Protein AF-A0A7X7IQZ6-F1 (afdb_monomer_lite)

Structure (mmCIF, N/CA/C/O backbone):
data_AF-A0A7X7IQZ6-F1
#
_entry.id   AF-A0A7X7IQZ6-F1
#
loop_
_atom_site.group_PDB
_atom_site.id
_atom_site.type_symbol
_atom_site.label_atom_id
_atom_site.label_alt_id
_atom_site.label_comp_id
_atom_site.label_asym_id
_atom_site.label_entity_id
_atom_site.label_seq_id
_atom_site.pdbx_PDB_ins_code
_atom_site.Cartn_x
_atom_site.Cartn_y
_atom_site.Cartn_z
_atom_site.occupancy
_atom_site.B_iso_or_equiv
_atom_site.auth_seq_id
_atom_site.auth_comp_id
_atom_site.auth_asym_id
_atom_site.auth_atom_id
_atom_site.pdbx_PDB_model_num
ATOM 1 N N . MET A 1 1 ? -6.078 -15.781 23.015 1.00 69.31 1 MET A N 1
ATOM 2 C CA . MET A 1 1 ? -7.543 -15.793 22.780 1.00 69.31 1 MET A CA 1
ATOM 3 C C . MET A 1 1 ? -7.830 -16.623 21.530 1.00 69.31 1 MET A C 1
ATOM 5 O O . MET A 1 1 ? -6.884 -16.906 20.803 1.00 69.31 1 MET A O 1
ATOM 9 N N . THR A 1 2 ? -9.065 -17.073 21.288 1.00 82.81 2 THR A N 1
ATOM 10 C CA . THR A 1 2 ? -9.410 -17.851 20.080 1.00 82.81 2 THR A CA 1
ATOM 11 C C . THR A 1 2 ? -10.359 -17.077 19.164 1.00 82.81 2 THR A C 1
ATOM 13 O O . THR A 1 2 ? -11.185 -16.292 19.623 1.00 82.81 2 THR A O 1
ATOM 16 N N . ILE A 1 3 ? -10.195 -17.264 17.856 1.00 81.94 3 ILE A N 1
ATOM 17 C CA . ILE A 1 3 ? -10.967 -16.647 16.779 1.00 81.94 3 ILE A CA 1
ATOM 18 C C . ILE A 1 3 ? -11.817 -17.750 16.138 1.00 81.94 3 ILE A C 1
ATOM 20 O O . ILE A 1 3 ? -11.252 -18.730 15.638 1.00 81.94 3 ILE A O 1
ATOM 24 N N . PRO A 1 4 ? -13.155 -17.629 16.134 1.00 86.00 4 PRO A N 1
ATOM 25 C CA . PRO A 1 4 ? -14.012 -18.570 15.432 1.00 86.00 4 PRO A CA 1
ATOM 26 C C . PRO A 1 4 ? -13.884 -18.350 13.922 1.00 86.00 4 PRO A C 1
ATOM 28 O O . PRO A 1 4 ? -14.092 -17.249 13.414 1.00 86.00 4 PRO A O 1
ATOM 31 N N . VAL A 1 5 ? -13.553 -19.409 13.192 1.00 86.06 5 VAL A N 1
ATOM 32 C CA . VAL A 1 5 ? -13.381 -19.390 11.738 1.00 86.06 5 VAL A CA 1
ATOM 33 C C . VAL A 1 5 ? -14.306 -20.429 11.117 1.00 86.06 5 VAL A C 1
ATOM 35 O O . VAL A 1 5 ? -14.371 -21.572 11.569 1.00 86.06 5 VAL A O 1
ATOM 38 N N . LYS A 1 6 ? -15.022 -20.049 10.055 1.00 88.38 6 LYS A N 1
ATOM 39 C CA . LYS A 1 6 ? -15.892 -20.945 9.287 1.00 88.38 6 LYS A CA 1
ATOM 40 C C . LYS A 1 6 ? -15.377 -21.073 7.859 1.00 88.38 6 LYS A C 1
ATOM 42 O O . LYS A 1 6 ? -15.006 -20.088 7.236 1.00 88.38 6 LYS A O 1
ATOM 47 N N . CYS A 1 7 ? -15.336 -22.297 7.344 1.00 89.12 7 CYS A N 1
ATOM 48 C CA . CYS A 1 7 ? -14.972 -22.552 5.956 1.00 89.12 7 CYS A CA 1
ATOM 49 C C . CYS A 1 7 ? -16.184 -22.390 5.034 1.00 89.12 7 CYS A C 1
ATOM 51 O O . CYS A 1 7 ? -17.132 -23.167 5.150 1.00 89.12 7 CYS A O 1
ATOM 53 N N . ASP A 1 8 ? -16.115 -21.491 4.054 1.00 85.75 8 ASP A N 1
ATOM 54 C CA . ASP A 1 8 ? -17.201 -21.292 3.079 1.00 85.75 8 ASP A CA 1
ATOM 55 C C . ASP A 1 8 ? -17.389 -22.482 2.127 1.00 85.75 8 ASP A C 1
ATOM 57 O O . ASP A 1 8 ? -18.492 -22.751 1.664 1.00 85.75 8 ASP A O 1
ATOM 61 N N . HIS A 1 9 ? -16.328 -23.256 1.879 1.00 87.88 9 HIS A N 1
ATOM 62 C CA . HIS A 1 9 ? -16.383 -24.404 0.971 1.00 87.88 9 HIS A CA 1
ATOM 63 C C . HIS A 1 9 ? -17.007 -25.661 1.582 1.00 87.88 9 HIS A C 1
ATOM 65 O O . HIS A 1 9 ? -17.655 -26.423 0.874 1.00 87.88 9 HIS A O 1
ATOM 71 N N . CYS A 1 10 ? -16.766 -25.939 2.868 1.00 90.06 10 CYS A N 1
ATOM 72 C CA . CYS A 1 10 ? -17.253 -27.172 3.506 1.00 90.06 10 CYS A CA 1
ATOM 73 C C . CYS A 1 10 ? -18.158 -26.937 4.718 1.00 90.06 10 CYS A C 1
ATOM 75 O O . CYS A 1 10 ? -18.581 -27.899 5.353 1.00 90.06 10 CYS A O 1
ATOM 77 N N . GLY A 1 11 ? -18.414 -25.679 5.080 1.00 87.88 11 GLY A N 1
ATOM 78 C CA . GLY A 1 11 ? -19.300 -25.290 6.177 1.00 87.88 11 GLY A CA 1
ATOM 79 C C . GLY A 1 11 ? -18.766 -25.560 7.586 1.00 87.88 11 GLY A C 1
ATOM 80 O O . GLY A 1 11 ? -19.405 -25.147 8.552 1.00 87.88 11 GLY A O 1
ATOM 81 N N . ARG A 1 12 ? -17.612 -26.227 7.733 1.00 88.56 12 ARG A N 1
ATOM 82 C CA . ARG A 1 12 ? -17.019 -26.551 9.040 1.00 88.56 12 ARG A CA 1
ATOM 83 C C . ARG A 1 12 ? -16.545 -25.287 9.758 1.00 88.56 12 ARG A C 1
ATOM 85 O O . ARG A 1 12 ? -15.816 -24.488 9.172 1.00 88.56 12 ARG A O 1
ATOM 92 N N . GLY A 1 13 ? -16.943 -25.148 11.021 1.00 87.44 13 GLY A N 1
ATOM 93 C CA . GLY A 1 13 ? -16.442 -24.137 11.952 1.00 87.44 13 GLY A CA 1
ATOM 94 C C . GLY A 1 13 ? -15.365 -24.714 12.868 1.00 87.44 13 GLY A C 1
ATOM 95 O O . GLY A 1 13 ? -15.454 -25.878 13.260 1.00 87.44 13 GLY A O 1
ATOM 96 N N . PHE A 1 14 ? -14.344 -23.925 13.181 1.00 87.62 14 PHE A N 1
ATOM 97 C CA . 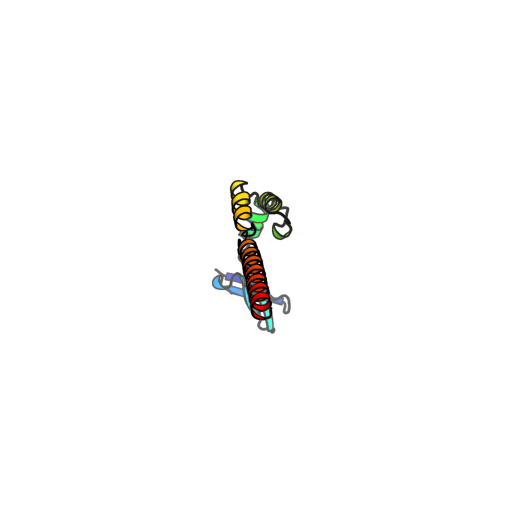PHE A 1 14 ? -13.266 -24.292 14.095 1.00 87.62 14 PHE A CA 1
ATOM 98 C C . PHE A 1 14 ? -12.698 -23.044 14.775 1.00 87.62 14 PHE A C 1
ATOM 100 O O . PHE A 1 14 ? -12.800 -21.934 14.257 1.00 87.62 14 PHE A O 1
ATOM 107 N N . GLU A 1 15 ? -12.098 -23.231 15.945 1.00 88.38 15 GLU A N 1
ATOM 108 C CA . GLU A 1 15 ? -11.449 -22.155 16.685 1.00 88.38 15 GLU A CA 1
ATOM 109 C C . GLU A 1 15 ? -9.954 -22.134 16.388 1.00 88.38 15 GLU A C 1
ATOM 111 O O . GLU A 1 15 ? -9.274 -23.161 16.438 1.00 88.38 15 GLU A O 1
ATOM 116 N N . VAL A 1 16 ? -9.442 -20.951 16.067 1.00 88.06 16 VAL A N 1
ATOM 117 C CA . VAL A 1 16 ? -8.033 -20.728 15.744 1.00 88.06 16 VAL A CA 1
ATOM 118 C C . VAL A 1 16 ? -7.427 -19.821 16.804 1.00 88.06 16 VAL A C 1
ATOM 120 O O . VAL A 1 16 ? -8.076 -18.893 17.267 1.00 88.06 16 VAL A O 1
ATOM 123 N N . SER A 1 17 ? -6.183 -20.068 17.207 1.00 86.25 17 SER A N 1
ATOM 124 C CA . SER A 1 17 ? -5.481 -19.157 18.116 1.00 86.25 17 SER A CA 1
ATOM 125 C C . SER A 1 17 ? -5.306 -17.767 17.482 1.00 86.25 17 SER A C 1
ATOM 127 O O . SER A 1 17 ? -5.043 -17.655 16.282 1.00 86.25 17 SER A O 1
ATOM 129 N N . ASP A 1 18 ? -5.421 -16.714 18.288 1.00 84.25 18 ASP A N 1
ATOM 130 C CA . ASP A 1 18 ? -5.233 -15.313 17.884 1.00 84.25 18 ASP A CA 1
ATOM 131 C C . ASP A 1 18 ? -3.868 -15.019 17.248 1.00 84.25 18 ASP A C 1
ATOM 133 O O . ASP A 1 18 ? -3.761 -14.123 16.416 1.00 84.25 18 ASP A O 1
ATOM 137 N N . GLN A 1 19 ? -2.844 -15.819 17.544 1.00 83.62 19 GLN A N 1
ATOM 138 C CA . GLN A 1 19 ? -1.532 -15.745 16.891 1.00 83.62 19 GLN A CA 1
ATOM 139 C C . GLN A 1 19 ? -1.586 -15.934 15.362 1.00 83.62 19 GLN A C 1
ATOM 141 O O . GLN A 1 19 ? -0.645 -15.574 14.656 1.00 83.62 19 GLN A O 1
ATOM 146 N N . PHE A 1 20 ? -2.676 -16.509 14.846 1.00 84.56 20 PHE A N 1
ATOM 147 C CA . PHE A 1 20 ? -2.908 -16.701 13.416 1.00 84.56 20 PHE A CA 1
ATOM 148 C C . PHE A 1 20 ? -3.849 -15.644 12.814 1.00 84.56 20 PHE A C 1
ATOM 150 O O . PHE A 1 20 ? -4.219 -15.768 11.647 1.00 84.56 20 PHE A O 1
ATOM 157 N N . ALA A 1 21 ? -4.238 -14.610 13.569 1.00 82.81 21 ALA A N 1
ATOM 158 C CA . ALA A 1 21 ? -5.046 -13.501 13.064 1.00 82.81 21 ALA A CA 1
ATOM 159 C C . ALA A 1 21 ? -4.404 -12.873 11.816 1.00 82.81 21 ALA A C 1
ATOM 161 O O . ALA A 1 21 ? -3.206 -12.586 11.791 1.00 82.81 21 ALA A O 1
ATOM 162 N N . GLY A 1 22 ? -5.194 -12.678 10.758 1.00 81.88 22 GLY A N 1
ATOM 163 C CA . GLY A 1 22 ? -4.702 -12.126 9.492 1.00 81.88 22 GLY A CA 1
ATOM 164 C C . GLY A 1 22 ? -3.849 -13.087 8.652 1.00 81.88 22 GLY A C 1
ATOM 165 O O . GLY A 1 22 ? -3.418 -12.710 7.561 1.00 81.88 22 GLY A O 1
ATOM 166 N N . GLN A 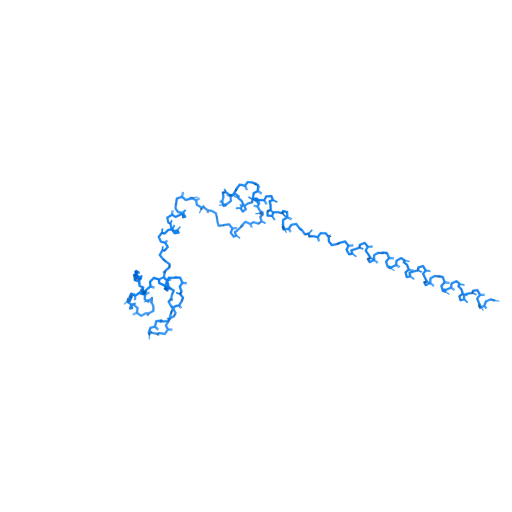1 23 ? -3.632 -14.332 9.088 1.00 85.44 23 GLN A N 1
ATOM 167 C CA . GLN A 1 23 ? -2.905 -15.333 8.304 1.00 85.44 23 GLN A CA 1
ATOM 168 C C . GLN A 1 23 ? -3.835 -16.160 7.407 1.00 85.44 23 GLN A C 1
ATOM 170 O O . GLN A 1 23 ? -5.019 -16.357 7.689 1.00 85.44 23 GLN A O 1
ATOM 175 N N . ARG A 1 24 ? -3.271 -16.686 6.313 1.00 86.94 24 ARG A N 1
ATOM 176 C CA . ARG A 1 24 ? -3.933 -17.670 5.448 1.00 86.94 24 ARG A CA 1
ATOM 177 C C . ARG A 1 24 ? -3.606 -19.073 5.925 1.00 86.94 24 ARG A C 1
ATOM 179 O O . ARG A 1 24 ? -2.439 -19.442 6.017 1.00 86.94 24 ARG A O 1
ATOM 186 N N . MET A 1 25 ? -4.638 -19.870 6.161 1.00 87.38 25 MET A N 1
ATOM 187 C CA . MET A 1 25 ? -4.511 -21.268 6.556 1.00 87.38 25 MET A CA 1
ATOM 188 C C . MET A 1 25 ? -5.257 -22.184 5.592 1.00 87.38 25 MET A C 1
ATOM 190 O O . MET A 1 25 ? -6.141 -21.759 4.851 1.00 87.38 25 MET A O 1
ATOM 194 N N . LYS A 1 26 ? -4.903 -23.467 5.594 1.00 89.94 26 LYS A N 1
ATOM 195 C CA . LYS A 1 26 ? -5.571 -24.474 4.770 1.00 89.94 26 LYS A CA 1
ATOM 196 C C . LYS A 1 26 ? -6.617 -25.208 5.602 1.00 89.94 26 LYS A C 1
ATOM 198 O O . LYS A 1 26 ? -6.314 -25.735 6.669 1.00 89.94 26 LYS A O 1
ATOM 203 N N . CYS A 1 27 ? -7.843 -25.264 5.101 1.00 89.19 27 CYS A N 1
ATOM 204 C CA . CYS A 1 27 ? -8.885 -26.110 5.657 1.00 89.19 27 CYS A CA 1
ATOM 205 C C . CYS A 1 27 ? -8.559 -27.587 5.433 1.00 89.19 27 CYS A C 1
ATOM 207 O O . CYS A 1 27 ? -7.940 -27.954 4.434 1.00 89.19 27 CYS A O 1
ATOM 209 N N . ASN A 1 28 ? -9.113 -28.463 6.268 1.00 88.00 28 ASN A N 1
ATOM 210 C CA . ASN A 1 28 ? -9.043 -29.904 6.039 1.00 88.00 28 ASN A CA 1
ATOM 211 C C . ASN A 1 28 ? -9.761 -30.349 4.742 1.00 88.00 28 ASN A C 1
ATOM 213 O O . ASN A 1 28 ? -9.498 -31.428 4.229 1.00 88.00 28 ASN A O 1
ATOM 217 N N . CYS A 1 29 ? -10.658 -29.530 4.173 1.00 89.75 29 CYS A N 1
ATOM 218 C CA . CYS A 1 29 ? -11.226 -29.789 2.841 1.00 89.75 29 CYS A CA 1
ATOM 219 C C . CYS A 1 29 ? -10.293 -29.405 1.679 1.00 89.75 29 CYS A C 1
ATOM 221 O O . CYS A 1 29 ? -10.629 -29.644 0.525 1.00 89.75 29 CYS A O 1
ATOM 223 N N . GLY A 1 30 ? -9.144 -28.788 1.964 1.00 88.94 30 GLY A N 1
ATOM 224 C CA . GLY A 1 30 ? -8.181 -28.335 0.966 1.00 88.94 30 GLY A CA 1
ATOM 225 C C . GLY A 1 30 ? -8.296 -26.860 0.576 1.00 88.94 30 GLY A C 1
ATOM 226 O O . GLY A 1 30 ? -7.334 -26.327 0.027 1.00 88.94 30 GLY A O 1
ATOM 227 N N . ALA A 1 31 ? -9.408 -26.192 0.897 1.00 89.00 31 ALA A N 1
ATOM 228 C CA . ALA A 1 31 ? -9.612 -24.776 0.596 1.00 89.00 31 ALA A CA 1
ATOM 229 C C . ALA A 1 31 ? -8.730 -23.860 1.459 1.00 89.00 31 ALA A C 1
ATOM 231 O O . ALA A 1 31 ? -8.489 -24.145 2.634 1.00 89.00 31 ALA A O 1
ATOM 232 N N . ALA A 1 32 ? -8.279 -22.742 0.891 1.00 87.75 32 ALA A N 1
ATOM 233 C CA . ALA A 1 32 ? -7.603 -21.691 1.645 1.00 87.75 32 ALA A CA 1
ATOM 234 C C . ALA A 1 32 ? -8.636 -20.850 2.409 1.00 87.75 32 ALA A C 1
ATOM 236 O O . ALA A 1 32 ? -9.657 -20.460 1.848 1.00 87.75 32 ALA A O 1
ATOM 237 N N . ILE A 1 33 ? -8.361 -20.569 3.678 1.00 86.56 33 ILE A N 1
ATOM 238 C CA . ILE A 1 33 ? -9.194 -19.749 4.556 1.00 86.56 33 ILE A CA 1
ATOM 239 C C . ILE A 1 33 ? -8.340 -18.603 5.082 1.00 86.56 33 ILE A C 1
ATOM 241 O O . ILE A 1 33 ? -7.209 -18.808 5.526 1.00 86.56 33 ILE A O 1
ATOM 245 N N . GLN A 1 34 ? -8.888 -17.397 5.028 1.00 85.06 34 GLN A N 1
ATOM 246 C CA . GLN A 1 34 ? -8.311 -16.233 5.680 1.00 85.06 34 GLN A CA 1
ATOM 247 C C . GLN A 1 34 ? -8.808 -16.206 7.127 1.00 85.06 34 GLN A C 1
ATOM 249 O O . GLN A 1 34 ? -10.014 -16.127 7.358 1.00 85.06 34 GLN A O 1
ATOM 254 N N . VAL A 1 35 ? -7.903 -16.287 8.102 1.00 85.75 35 VAL A N 1
ATOM 255 C CA . VAL A 1 35 ? -8.275 -16.052 9.500 1.00 85.75 35 VAL A CA 1
ATOM 256 C C . VAL A 1 35 ? -8.573 -14.565 9.626 1.00 85.75 35 VAL A C 1
ATOM 258 O O . VAL A 1 35 ? -7.711 -13.732 9.319 1.00 85.75 35 VAL A O 1
ATOM 261 N N . GLY A 1 36 ? -9.800 -14.237 10.033 1.00 74.06 36 GLY A N 1
ATOM 262 C CA . GLY A 1 36 ? -10.182 -12.860 10.311 1.00 74.06 36 GLY A CA 1
ATOM 263 C C . GLY A 1 36 ? -9.177 -12.237 11.275 1.00 74.06 36 GLY A C 1
ATOM 264 O O . GLY A 1 36 ? -8.758 -12.864 12.247 1.00 74.06 36 GLY A O 1
ATOM 265 N N . ASN A 1 37 ? -8.741 -11.013 10.990 1.00 67.50 37 ASN A N 1
ATOM 266 C CA . ASN A 1 37 ? -8.188 -10.184 12.051 1.00 67.50 37 ASN A CA 1
ATOM 267 C C . ASN A 1 37 ? -9.326 -9.972 13.073 1.00 67.50 37 ASN A C 1
ATOM 269 O O . ASN A 1 37 ? -10.497 -9.998 12.693 1.00 67.50 37 ASN A O 1
ATOM 273 N N . ALA A 1 38 ? -9.021 -9.768 14.352 1.00 56.56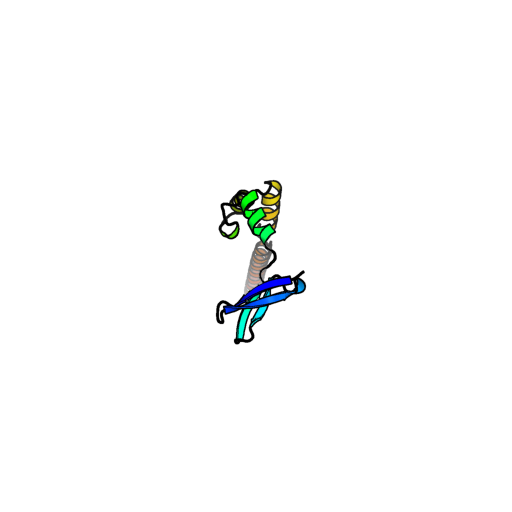 38 ALA A N 1
ATOM 274 C CA . ALA A 1 38 ? -9.964 -9.184 15.305 1.00 56.56 38 ALA A CA 1
ATOM 275 C C . ALA A 1 38 ? -10.274 -7.720 14.903 1.00 56.56 38 ALA A C 1
ATOM 277 O O . ALA A 1 38 ? -10.058 -6.775 15.657 1.00 56.56 38 ALA A O 1
ATOM 278 N N . SER A 1 39 ? -10.749 -7.514 13.674 1.00 54.00 39 SER A N 1
ATOM 279 C CA . SER A 1 39 ? -10.929 -6.232 13.005 1.00 54.00 39 SER A CA 1
ATOM 280 C C . SER A 1 39 ? -12.241 -5.560 13.381 1.00 54.00 39 SER A C 1
ATOM 282 O O . SER A 1 39 ? -12.751 -4.764 12.606 1.00 54.00 39 SER A O 1
ATOM 284 N N . GLY A 1 40 ? -12.753 -5.804 14.590 1.00 56.16 40 GLY A N 1
ATOM 285 C CA . GLY A 1 40 ? -13.767 -4.917 15.160 1.00 56.16 40 GLY A CA 1
ATOM 286 C C . GLY A 1 40 ? -13.225 -3.491 15.306 1.00 56.16 40 GLY A C 1
ATOM 287 O O . GLY A 1 40 ? -13.966 -2.532 15.159 1.00 56.16 40 GLY A O 1
ATOM 288 N N . VAL A 1 41 ? -11.909 -3.344 15.514 1.00 61.78 41 VAL A N 1
ATOM 289 C CA . VAL A 1 41 ? -11.255 -2.033 15.616 1.00 61.78 41 VAL A CA 1
ATOM 290 C C . VAL A 1 41 ? -11.206 -1.312 14.269 1.00 61.78 41 VAL A C 1
ATOM 292 O O . VAL A 1 41 ? -11.386 -0.105 14.242 1.00 61.78 41 VAL A O 1
ATOM 295 N N . LEU A 1 42 ? -10.985 -2.018 13.153 1.00 61.16 42 LEU A N 1
ATOM 296 C CA . LEU A 1 42 ? -10.915 -1.368 11.840 1.00 61.16 42 LEU A CA 1
ATOM 297 C C . LEU A 1 42 ? -12.305 -0.914 11.379 1.00 61.16 42 LEU A C 1
ATOM 299 O O . LEU A 1 42 ? -12.439 0.229 10.962 1.00 61.16 42 LEU A O 1
ATOM 303 N N . ASP A 1 43 ? -13.333 -1.752 11.552 1.00 62.50 43 ASP A N 1
ATOM 304 C CA . ASP A 1 43 ? -14.727 -1.365 11.279 1.00 62.50 43 ASP A CA 1
ATOM 305 C C . ASP A 1 43 ? -15.164 -0.187 12.159 1.00 62.50 43 ASP A C 1
ATOM 307 O O . ASP A 1 43 ? -15.767 0.766 11.668 1.00 62.50 43 ASP A O 1
ATOM 311 N N . PHE A 1 44 ? -14.802 -0.208 13.447 1.00 61.69 44 PHE A N 1
ATOM 312 C CA . PHE A 1 44 ? -15.090 0.893 14.364 1.00 61.69 44 PHE A CA 1
ATOM 313 C C . PHE A 1 44 ? -14.372 2.186 13.956 1.00 61.69 44 PHE A C 1
ATOM 315 O O . PHE A 1 44 ? -14.986 3.246 13.939 1.00 61.69 44 PHE A O 1
ATOM 322 N N . LEU A 1 45 ? -13.091 2.112 13.583 1.00 65.12 45 LEU A N 1
ATOM 323 C CA . LEU A 1 45 ? -12.329 3.277 13.130 1.00 65.12 45 LEU A CA 1
ATOM 324 C C . LEU A 1 45 ? -12.869 3.834 11.810 1.00 65.12 45 LEU A C 1
ATOM 326 O O . LEU A 1 45 ? -12.959 5.047 11.677 1.00 65.12 45 LEU A O 1
ATOM 330 N N . CYS A 1 46 ? -13.256 2.987 10.856 1.00 62.59 46 CYS A N 1
ATOM 331 C CA . CYS A 1 46 ? -13.847 3.436 9.595 1.00 62.59 46 CYS A CA 1
ATOM 332 C C . CYS A 1 46 ? -15.203 4.122 9.804 1.00 62.59 46 CYS A C 1
ATOM 334 O O . CYS A 1 46 ? -15.490 5.103 9.122 1.00 62.59 46 CYS A O 1
ATOM 336 N N . GLN A 1 47 ? -16.008 3.638 10.753 1.00 68.06 47 GLN A N 1
ATOM 337 C CA . GLN A 1 47 ? -17.300 4.236 11.081 1.00 68.06 47 GLN A CA 1
ATOM 338 C C . GLN A 1 47 ? -17.172 5.529 11.905 1.00 68.06 47 GLN A C 1
ATOM 340 O O . GLN A 1 47 ? -17.931 6.464 11.673 1.00 68.06 47 GLN A O 1
ATOM 345 N N . GLU A 1 48 ? -16.211 5.610 12.829 1.00 66.62 48 GLU A N 1
ATOM 346 C CA . GLU A 1 48 ? -15.979 6.801 13.663 1.00 66.62 48 GLU A CA 1
ATOM 347 C C . GLU A 1 48 ? -15.250 7.924 12.902 1.00 66.62 48 GLU A C 1
ATOM 349 O O . GLU A 1 48 ? -15.482 9.102 13.161 1.00 66.62 48 GLU A O 1
ATOM 354 N N . LEU A 1 49 ? -14.366 7.581 11.958 1.00 68.44 49 LEU A N 1
ATOM 355 C CA . LEU A 1 49 ? -13.581 8.553 1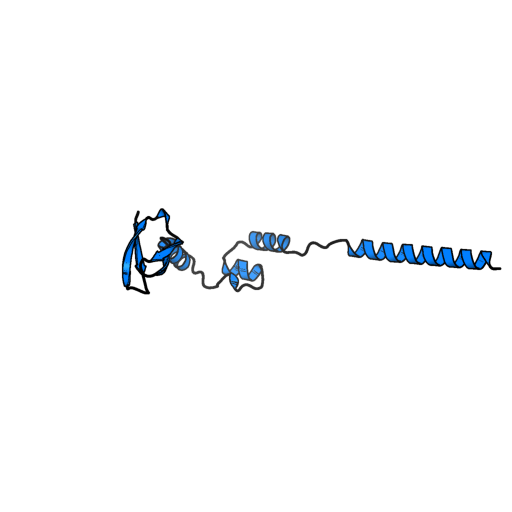1.185 1.00 68.44 49 LEU A CA 1
ATOM 356 C C . LEU A 1 49 ? -14.287 9.047 9.909 1.00 68.44 49 LEU A C 1
ATOM 358 O O . LEU A 1 49 ? -13.687 9.841 9.190 1.00 68.44 49 LEU A O 1
ATOM 362 N N . ASP A 1 50 ? -15.513 8.580 9.626 1.00 61.94 50 ASP A N 1
ATOM 363 C CA . ASP A 1 50 ? -16.325 8.936 8.445 1.00 61.94 50 ASP A CA 1
ATOM 364 C C . ASP A 1 50 ? -15.503 8.965 7.141 1.00 61.94 50 ASP A C 1
ATOM 366 O O . ASP A 1 50 ? -15.549 9.906 6.349 1.00 61.94 50 ASP A O 1
ATOM 370 N N . ILE A 1 51 ? -14.666 7.939 6.945 1.00 59.97 51 ILE A N 1
ATOM 371 C CA . ILE A 1 51 ? -13.779 7.849 5.780 1.00 59.97 51 ILE A CA 1
ATOM 372 C C . ILE A 1 51 ? -14.639 7.468 4.569 1.00 59.97 51 ILE A C 1
ATOM 374 O O . ILE A 1 51 ? -14.852 6.288 4.293 1.00 59.97 51 ILE A O 1
ATOM 378 N N . THR A 1 52 ? -15.167 8.470 3.865 1.00 57.44 52 THR A N 1
ATOM 379 C CA . THR A 1 52 ? -16.034 8.290 2.687 1.00 57.44 52 THR A CA 1
ATOM 380 C C . THR A 1 52 ? -15.283 8.043 1.380 1.00 57.44 52 THR A C 1
ATOM 382 O O . THR A 1 52 ? -15.863 7.459 0.467 1.00 57.44 52 THR A O 1
ATOM 385 N N . ASP A 1 53 ? -14.012 8.441 1.278 1.00 57.62 53 ASP A N 1
ATOM 386 C CA . ASP A 1 53 ? -13.241 8.374 0.034 1.00 57.62 53 ASP A CA 1
ATOM 387 C C . ASP A 1 53 ? -12.008 7.474 0.186 1.00 57.62 53 ASP A C 1
ATOM 389 O O . ASP A 1 53 ? -11.179 7.668 1.076 1.00 57.62 53 ASP A O 1
ATOM 393 N N . ASP A 1 54 ? -11.883 6.480 -0.700 1.00 60.78 54 ASP A N 1
ATOM 394 C CA . ASP A 1 54 ? -10.731 5.578 -0.737 1.00 60.78 54 ASP A CA 1
ATOM 395 C C . ASP A 1 54 ? -9.472 6.362 -1.161 1.00 60.78 54 ASP A C 1
ATOM 397 O O . ASP A 1 54 ? -9.387 6.820 -2.307 1.00 60.78 54 ASP A O 1
ATOM 401 N N . PRO A 1 55 ? -8.460 6.509 -0.287 1.00 60.16 55 PRO A N 1
ATOM 402 C CA . PRO A 1 55 ? -7.249 7.256 -0.603 1.00 60.16 55 PRO A CA 1
ATOM 403 C C . PRO A 1 55 ? -6.438 6.644 -1.756 1.00 60.16 55 PRO A C 1
ATOM 405 O O . PRO A 1 55 ? -5.566 7.328 -2.292 1.00 60.16 55 PRO A O 1
ATOM 408 N N . LEU A 1 56 ? -6.698 5.393 -2.169 1.00 66.00 56 LEU A N 1
ATOM 409 C CA . LEU A 1 56 ? -6.090 4.818 -3.376 1.00 66.00 56 LEU A CA 1
ATOM 410 C C . LEU A 1 56 ? -6.611 5.435 -4.681 1.00 66.00 56 LEU A C 1
ATOM 412 O O . LEU A 1 56 ? -5.965 5.261 -5.713 1.00 66.00 56 LEU A O 1
ATOM 416 N N . MET A 1 57 ? -7.750 6.129 -4.656 1.00 71.38 57 MET A N 1
ATOM 417 C CA . MET A 1 57 ? -8.328 6.775 -5.841 1.00 71.38 57 MET A CA 1
ATOM 418 C C . MET A 1 57 ? -7.831 8.214 -6.050 1.00 71.38 57 MET A C 1
ATOM 420 O O . MET A 1 57 ? -8.195 8.848 -7.036 1.00 71.38 57 MET A O 1
ATOM 424 N N . ALA A 1 58 ? -7.003 8.743 -5.147 1.00 75.62 58 ALA A N 1
ATOM 425 C CA . ALA A 1 58 ? -6.469 10.093 -5.264 1.00 75.62 58 ALA A CA 1
ATOM 426 C C . ALA A 1 58 ? -5.388 10.190 -6.358 1.00 75.62 58 ALA A C 1
ATOM 428 O O . ALA A 1 58 ? -4.364 9.508 -6.301 1.00 75.62 58 ALA A O 1
ATOM 429 N N . GLU A 1 59 ? -5.593 11.083 -7.331 1.00 77.25 59 GLU A N 1
ATOM 430 C CA . GLU A 1 59 ? -4.617 11.362 -8.396 1.00 77.25 59 GLU A CA 1
ATOM 431 C C . GLU A 1 59 ? -3.525 12.345 -7.951 1.00 77.25 59 GLU A C 1
ATOM 433 O O . GLU A 1 59 ? -2.406 12.324 -8.472 1.00 77.25 59 GLU A O 1
ATOM 438 N N . THR A 1 60 ? -3.832 13.194 -6.967 1.00 79.06 60 THR A N 1
ATOM 439 C CA . THR A 1 60 ? -2.916 14.203 -6.429 1.00 79.06 60 THR A CA 1
ATOM 440 C C . THR A 1 60 ? -2.667 13.998 -4.935 1.00 79.06 60 THR A C 1
ATOM 442 O O . THR A 1 60 ? -3.457 13.386 -4.212 1.00 79.06 60 THR A O 1
ATOM 445 N N . VAL A 1 61 ? -1.542 14.529 -4.446 1.00 80.62 61 VAL A N 1
ATOM 446 C CA . VAL A 1 61 ? -1.191 14.481 -3.015 1.00 80.62 61 VAL A CA 1
ATOM 447 C C . VAL A 1 61 ? -2.176 15.307 -2.178 1.00 80.62 61 VAL A C 1
ATOM 449 O O . VAL A 1 61 ? -2.433 14.983 -1.019 1.00 80.62 61 VAL A O 1
ATOM 452 N N . GLU A 1 62 ? -2.748 16.351 -2.772 1.00 78.44 62 GLU A N 1
ATOM 453 C CA . GLU A 1 62 ? -3.739 17.234 -2.157 1.00 78.44 62 GLU A CA 1
ATOM 454 C C . GLU A 1 62 ? -5.087 16.518 -1.995 1.00 78.44 62 GLU A C 1
ATOM 456 O O . GLU A 1 62 ? -5.671 16.551 -0.909 1.00 78.44 62 GLU A O 1
ATOM 461 N N . ASP A 1 63 ? -5.529 15.789 -3.025 1.00 76.81 63 ASP A N 1
ATOM 462 C CA . ASP A 1 63 ? -6.748 14.972 -2.976 1.00 76.81 63 ASP A CA 1
ATOM 463 C C . ASP A 1 63 ? -6.609 13.816 -1.978 1.00 76.81 63 ASP A C 1
ATOM 465 O O . ASP A 1 63 ? -7.524 13.545 -1.198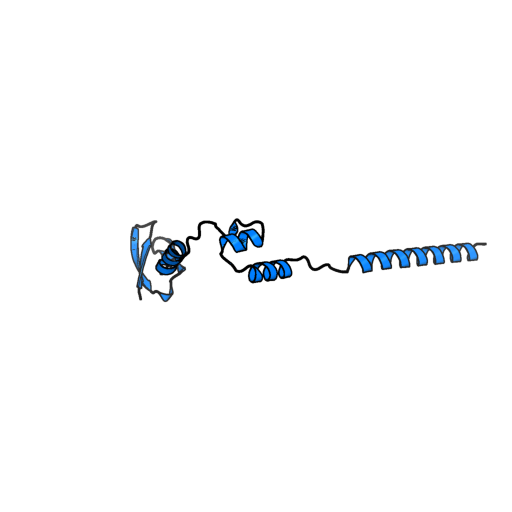 1.00 76.81 63 ASP A O 1
ATOM 469 N N . TRP A 1 64 ? -5.428 13.194 -1.917 1.00 84.75 64 TRP A N 1
ATOM 470 C CA . TRP A 1 64 ? -5.113 12.174 -0.916 1.00 84.75 64 TRP A CA 1
ATOM 471 C C . TRP A 1 64 ? -5.158 12.740 0.510 1.00 84.75 64 TRP A C 1
ATOM 473 O O . TRP A 1 64 ? -5.724 12.127 1.419 1.00 84.75 64 TRP A O 1
ATOM 483 N N . ALA A 1 65 ? -4.575 13.922 0.728 1.00 81.88 65 ALA A N 1
ATOM 484 C CA . ALA A 1 65 ? -4.559 14.557 2.043 1.00 81.88 65 ALA A CA 1
ATOM 485 C C . ALA A 1 65 ? -5.973 14.921 2.510 1.00 81.88 65 ALA A C 1
ATOM 487 O O . ALA A 1 65 ? -6.301 14.746 3.683 1.00 81.88 65 ALA A O 1
ATOM 488 N N . LYS A 1 66 ? -6.827 15.362 1.583 1.00 78.94 66 LYS A N 1
ATOM 489 C CA . LYS A 1 66 ? -8.239 15.633 1.852 1.00 78.94 66 LYS A CA 1
ATOM 490 C C . LYS A 1 66 ? -9.016 14.360 2.205 1.00 78.94 66 LYS A C 1
ATOM 492 O O . LYS A 1 66 ? -9.747 14.381 3.190 1.00 78.94 66 LYS A O 1
ATOM 497 N N . ALA A 1 67 ? -8.817 13.266 1.466 1.00 75.75 67 ALA A N 1
ATOM 498 C CA . ALA A 1 67 ? -9.484 11.983 1.717 1.00 75.75 67 ALA A CA 1
ATOM 499 C C . ALA A 1 67 ? -9.075 11.353 3.063 1.00 75.75 67 ALA A C 1
ATOM 501 O O . ALA A 1 67 ? -9.876 10.718 3.738 1.00 75.75 67 ALA A O 1
ATOM 502 N N . THR A 1 68 ? -7.822 11.553 3.477 1.00 75.19 68 THR A N 1
ATOM 503 C CA . THR A 1 68 ? -7.271 10.997 4.727 1.00 75.19 68 THR A CA 1
ATOM 504 C C . THR A 1 68 ? -7.408 11.917 5.944 1.00 75.19 68 THR A C 1
ATOM 506 O O . THR A 1 68 ? -7.028 11.524 7.048 1.00 75.19 68 THR A O 1
ATOM 509 N N . GLY A 1 69 ? -7.893 13.151 5.766 1.00 78.75 69 GLY A N 1
ATOM 510 C CA . GLY A 1 69 ? -7.898 14.175 6.816 1.00 78.75 69 GLY A CA 1
ATOM 511 C C . GLY A 1 69 ? -6.493 14.615 7.258 1.00 78.75 69 GLY A C 1
ATOM 512 O O . GLY A 1 69 ? -6.317 15.124 8.368 1.00 78.75 69 GLY A O 1
ATOM 513 N N . ALA A 1 70 ? -5.470 14.397 6.427 1.00 79.38 70 ALA A N 1
ATOM 514 C CA . ALA A 1 70 ? -4.090 14.703 6.772 1.00 79.38 70 ALA A CA 1
ATOM 515 C C . ALA A 1 70 ? -3.829 16.226 6.824 1.00 79.38 70 ALA A C 1
ATOM 517 O O . ALA A 1 70 ? -4.320 16.978 5.977 1.00 79.38 70 ALA A O 1
ATOM 518 N N . PRO A 1 71 ? -2.989 16.707 7.764 1.00 81.12 71 PRO A N 1
ATOM 519 C CA . PRO A 1 71 ? -2.566 18.104 7.801 1.00 81.12 71 PRO A CA 1
ATOM 520 C C . PRO A 1 71 ? -1.829 18.514 6.519 1.00 81.12 71 PRO A C 1
ATOM 522 O O . PRO A 1 71 ? -1.021 17.752 5.983 1.00 81.12 71 PRO A O 1
ATOM 525 N N . THR A 1 72 ? -2.006 19.764 6.085 1.00 79.12 72 THR A N 1
ATOM 526 C CA . THR A 1 72 ? -1.370 20.319 4.872 1.00 79.12 72 THR A CA 1
ATOM 527 C C . THR A 1 72 ? 0.162 20.246 4.892 1.00 79.12 72 THR A C 1
ATOM 529 O O . THR A 1 72 ? 0.789 20.071 3.849 1.00 79.12 72 THR A O 1
ATOM 532 N N . GLU A 1 73 ? 0.786 20.295 6.073 1.00 82.88 73 GLU A N 1
ATOM 533 C CA . GLU A 1 73 ? 2.238 20.129 6.231 1.00 82.88 73 GLU A CA 1
ATOM 534 C C . GLU A 1 73 ? 2.724 18.726 5.806 1.00 82.88 73 GLU A C 1
ATOM 536 O O . GLU A 1 73 ? 3.832 18.563 5.283 1.00 82.88 73 GLU A O 1
ATOM 541 N N . VAL A 1 74 ? 1.889 17.699 6.003 1.00 83.38 74 VAL A N 1
ATOM 542 C CA . VAL A 1 74 ? 2.191 16.318 5.602 1.00 83.38 74 VAL A CA 1
ATOM 543 C C . VAL A 1 74 ? 2.130 16.188 4.080 1.00 83.38 74 VAL A C 1
ATOM 545 O O . VAL A 1 74 ? 3.046 15.609 3.493 1.00 83.38 74 VAL A O 1
ATOM 548 N N . ALA A 1 75 ? 1.129 16.801 3.440 1.00 83.00 75 ALA A N 1
ATOM 549 C CA . ALA A 1 75 ? 0.990 16.830 1.982 1.00 83.00 75 ALA A CA 1
ATOM 550 C C . ALA A 1 75 ? 2.223 17.459 1.305 1.00 83.00 75 ALA A C 1
ATOM 552 O O . ALA A 1 75 ? 2.883 16.816 0.488 1.00 83.00 75 ALA A O 1
ATOM 553 N N . GLN A 1 76 ? 2.637 18.651 1.749 1.00 82.31 76 GLN A N 1
ATOM 554 C CA . GLN A 1 76 ? 3.814 19.350 1.206 1.00 82.31 76 GLN A CA 1
ATOM 555 C C . GLN A 1 76 ? 5.109 18.534 1.340 1.00 82.31 76 GLN A C 1
ATOM 557 O O . GLN A 1 76 ? 5.993 18.557 0.475 1.00 82.31 76 GLN A O 1
ATOM 562 N N . ARG A 1 77 ? 5.251 17.789 2.443 1.00 84.25 77 ARG A N 1
ATOM 563 C CA . ARG A 1 77 ? 6.415 16.928 2.678 1.00 84.25 77 ARG A CA 1
ATOM 564 C C . ARG A 1 77 ? 6.452 15.743 1.712 1.00 84.25 77 ARG A C 1
ATOM 566 O O . ARG A 1 77 ? 7.546 15.345 1.302 1.00 84.25 77 ARG A O 1
ATOM 573 N N . ILE A 1 78 ? 5.293 15.182 1.371 1.00 83.44 78 ILE A N 1
ATOM 574 C CA . ILE A 1 78 ? 5.155 14.081 0.410 1.00 83.44 78 ILE A CA 1
ATOM 575 C C . ILE A 1 78 ? 5.441 14.585 -1.009 1.00 83.44 78 ILE A C 1
ATOM 577 O O . ILE A 1 78 ? 6.276 13.992 -1.694 1.00 83.44 78 ILE A O 1
ATOM 581 N N . GLU A 1 79 ? 4.873 15.723 -1.415 1.00 81.94 79 GLU A N 1
ATOM 582 C CA . GLU A 1 79 ? 5.147 16.337 -2.725 1.00 81.94 79 GLU A CA 1
ATOM 583 C C . GLU A 1 79 ? 6.637 16.594 -2.947 1.00 81.94 79 GLU A C 1
ATOM 585 O O . GLU A 1 79 ? 7.201 16.223 -3.977 1.00 81.94 79 GLU A O 1
ATOM 590 N N . LYS A 1 80 ? 7.322 17.150 -1.942 1.00 82.44 80 LYS A N 1
ATOM 591 C CA . LYS A 1 80 ? 8.767 17.399 -2.013 1.00 82.44 80 LYS A CA 1
ATOM 592 C C . LYS A 1 80 ? 9.586 16.117 -2.206 1.00 82.44 80 LYS A C 1
ATOM 594 O O . LYS A 1 80 ? 10.679 16.178 -2.770 1.00 82.44 80 LYS A O 1
ATOM 599 N N . ARG A 1 81 ? 9.094 14.969 -1.726 1.00 80.56 81 ARG A N 1
ATOM 600 C CA . ARG A 1 81 ? 9.737 13.659 -1.930 1.00 80.56 81 ARG A CA 1
ATOM 601 C C . ARG A 1 81 ? 9.433 13.062 -3.301 1.00 80.56 81 ARG A C 1
ATOM 603 O O . ARG A 1 81 ? 10.295 12.371 -3.835 1.00 80.56 81 ARG A O 1
ATOM 610 N N . LEU A 1 82 ? 8.241 13.309 -3.839 1.00 79.12 82 LEU A N 1
ATOM 611 C CA . LEU A 1 82 ? 7.817 12.820 -5.153 1.00 79.12 82 LEU A CA 1
ATOM 612 C C . LEU A 1 82 ? 8.356 13.672 -6.308 1.00 79.12 82 LEU A C 1
ATOM 614 O O . LEU A 1 82 ? 8.455 13.176 -7.430 1.00 79.12 82 LEU A O 1
ATOM 618 N N . ALA A 1 83 ? 8.735 14.927 -6.046 1.00 76.75 83 ALA A N 1
ATOM 619 C CA . ALA A 1 83 ? 9.285 15.821 -7.054 1.00 76.75 83 ALA A CA 1
ATOM 620 C C . ALA A 1 83 ? 10.472 15.161 -7.792 1.00 76.75 83 ALA A C 1
ATOM 622 O O . ALA A 1 83 ? 11.448 14.748 -7.150 1.00 76.75 83 ALA A O 1
ATOM 623 N N . PRO A 1 84 ? 10.425 15.061 -9.136 1.00 68.12 84 PRO A N 1
ATOM 624 C CA . PRO A 1 84 ? 11.462 14.389 -9.900 1.00 68.12 84 PRO A CA 1
ATOM 625 C C . PRO A 1 84 ? 12.797 15.090 -9.663 1.00 68.12 84 PRO A C 1
ATOM 627 O O . PRO A 1 84 ? 12.958 16.290 -9.905 1.00 68.12 84 PRO A O 1
ATOM 630 N N . LYS A 1 85 ? 13.779 14.330 -9.172 1.00 56.03 85 LYS A N 1
ATOM 631 C CA . LYS A 1 85 ? 15.132 14.833 -8.945 1.00 56.03 85 LYS A CA 1
ATOM 632 C C . LYS A 1 85 ? 15.694 15.272 -10.296 1.00 56.03 85 LYS A C 1
ATOM 634 O O . LYS A 1 85 ? 16.035 14.430 -11.120 1.00 56.03 85 LYS A O 1
ATOM 639 N N . LYS A 1 86 ? 15.776 16.588 -10.521 1.00 49.69 86 LYS A N 1
ATOM 640 C CA . LYS A 1 86 ? 16.367 17.209 -11.715 1.00 49.69 86 LYS A CA 1
ATOM 641 C C . LYS A 1 86 ? 17.796 16.685 -11.891 1.00 49.69 86 LYS A C 1
ATOM 643 O O . LYS A 1 86 ? 18.730 17.199 -11.280 1.00 49.69 86 LYS A O 1
ATOM 648 N N . SER A 1 87 ? 17.972 15.622 -12.677 1.00 50.12 87 SER A N 1
ATOM 649 C CA . SER A 1 87 ? 19.290 15.058 -12.952 1.00 50.12 87 SER A CA 1
ATOM 650 C C . SER A 1 87 ? 20.033 16.033 -13.856 1.00 50.12 87 SER A C 1
ATOM 652 O O . SER A 1 87 ? 19.635 16.246 -15.001 1.00 50.12 87 SER A O 1
ATOM 654 N N . SER A 1 88 ? 21.116 16.630 -13.359 1.00 55.97 88 SER A N 1
ATOM 655 C CA . SER A 1 88 ? 21.931 17.610 -14.089 1.00 55.97 88 SER A CA 1
ATOM 656 C C . SER A 1 88 ? 22.750 17.005 -15.243 1.00 55.97 88 SER A C 1
ATOM 658 O O . SER A 1 88 ? 23.674 17.639 -15.746 1.00 55.97 88 SER A O 1
ATOM 660 N N . ASN A 1 89 ? 22.430 15.783 -15.674 1.00 55.53 89 ASN A N 1
ATOM 661 C CA . ASN A 1 89 ? 23.177 15.048 -16.693 1.00 55.53 89 ASN A CA 1
ATOM 662 C C . ASN A 1 89 ? 22.969 15.622 -18.104 1.00 55.53 89 ASN A C 1
ATOM 664 O O . ASN A 1 89 ? 23.830 15.446 -18.963 1.00 55.53 89 ASN A O 1
ATOM 668 N N . ALA A 1 90 ? 21.882 16.368 -18.339 1.00 56.56 90 ALA A N 1
ATOM 669 C CA . ALA A 1 90 ? 21.639 17.026 -19.624 1.00 56.56 90 ALA A CA 1
ATOM 670 C C . ALA A 1 90 ? 22.696 18.103 -19.945 1.00 56.56 90 ALA A C 1
ATOM 672 O O . ALA A 1 90 ? 23.109 18.247 -21.094 1.00 56.56 90 ALA A O 1
ATOM 673 N N . SER A 1 91 ? 23.196 18.820 -18.931 1.00 54.69 91 SER A N 1
ATOM 674 C CA . SER A 1 91 ? 24.221 19.853 -19.127 1.00 54.69 91 SER A CA 1
ATOM 675 C C . SER A 1 91 ? 25.604 19.268 -19.431 1.00 54.69 91 SER A C 1
ATOM 677 O O . SER A 1 91 ? 26.390 19.904 -20.128 1.00 54.69 91 SER A O 1
ATOM 679 N N . PHE A 1 92 ? 25.898 18.050 -18.962 1.00 55.69 92 PHE A N 1
ATOM 680 C CA . PHE A 1 92 ? 27.189 17.401 -19.212 1.00 55.69 92 PHE A CA 1
ATOM 681 C C . PHE A 1 92 ? 27.289 16.849 -20.646 1.00 55.69 92 PHE A C 1
ATOM 683 O O . PHE A 1 92 ? 28.337 16.961 -21.278 1.00 55.69 92 PHE A O 1
ATOM 690 N N . MET A 1 93 ? 26.186 16.328 -21.205 1.00 54.53 93 MET A N 1
ATOM 691 C CA . MET A 1 93 ? 26.160 15.832 -22.590 1.00 54.53 93 MET A CA 1
ATOM 692 C C . MET A 1 93 ? 26.324 16.944 -23.637 1.00 54.53 93 MET A C 1
ATOM 694 O O . MET A 1 93 ? 27.061 16.750 -24.601 1.00 54.53 93 MET A O 1
ATOM 698 N N . MET A 1 94 ? 25.719 18.123 -23.432 1.00 57.59 94 MET A N 1
ATOM 699 C CA . MET A 1 94 ? 25.877 19.257 -24.360 1.00 57.59 94 MET A CA 1
ATOM 700 C C . MET A 1 94 ? 27.324 19.772 -24.437 1.00 57.59 94 MET A C 1
ATOM 702 O O . MET A 1 94 ? 27.799 20.130 -25.517 1.00 57.59 94 MET A O 1
ATOM 706 N N . ALA A 1 95 ? 28.046 19.785 -23.312 1.00 60.28 95 ALA A N 1
ATOM 707 C CA . ALA A 1 95 ? 29.439 20.232 -23.278 1.00 60.28 95 ALA A CA 1
ATOM 708 C C . ALA A 1 95 ? 30.376 19.270 -24.033 1.00 60.28 95 ALA A C 1
ATOM 710 O O . ALA A 1 95 ? 31.292 19.707 -24.733 1.00 60.28 95 ALA A O 1
ATOM 711 N N . MET A 1 96 ? 30.113 17.962 -23.947 1.00 63.78 96 MET A N 1
ATOM 712 C CA . MET A 1 96 ? 30.939 16.936 -24.588 1.00 63.78 96 MET A CA 1
ATOM 713 C C . MET A 1 96 ? 30.815 16.973 -26.119 1.00 63.78 96 MET A C 1
ATOM 715 O O . MET A 1 96 ? 31.823 16.882 -26.818 1.00 63.78 96 MET A O 1
ATOM 719 N N . THR A 1 97 ? 29.610 17.204 -26.654 1.00 69.44 97 THR A N 1
ATOM 720 C CA . THR A 1 97 ? 29.400 17.354 -28.106 1.00 69.44 97 THR A CA 1
ATOM 721 C C . THR A 1 97 ? 30.089 18.590 -28.684 1.00 69.44 97 THR A C 1
ATOM 723 O O . THR A 1 97 ? 30.649 18.521 -29.777 1.00 69.44 97 THR A O 1
ATOM 726 N N . GLY A 1 98 ? 30.110 19.705 -27.943 1.00 71.81 98 GLY A N 1
ATOM 727 C CA . GLY A 1 98 ? 30.800 20.924 -28.377 1.00 71.81 98 GLY A CA 1
ATOM 728 C C . GLY A 1 98 ? 32.317 20.738 -28.464 1.00 71.81 98 GLY A C 1
ATOM 729 O O . GLY A 1 98 ? 32.928 21.091 -29.472 1.00 71.81 98 GLY A O 1
ATOM 730 N N . ALA A 1 99 ? 32.922 20.120 -27.445 1.00 77.44 99 ALA A N 1
ATOM 731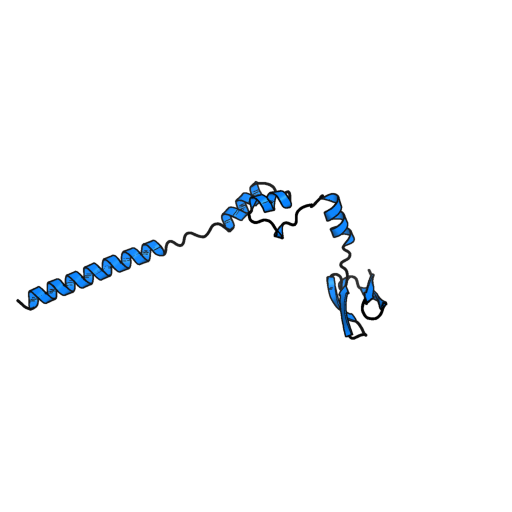 C CA . ALA A 1 99 ? 34.363 19.873 -27.415 1.00 77.44 99 ALA A CA 1
ATOM 732 C C . ALA A 1 99 ? 34.824 18.924 -28.536 1.00 77.44 99 ALA A C 1
ATOM 734 O O . ALA A 1 99 ? 35.841 19.185 -29.176 1.00 77.44 99 ALA A O 1
ATOM 735 N N . VAL A 1 100 ? 34.058 17.863 -28.820 1.00 82.25 100 VAL A N 1
ATOM 736 C CA . VAL A 1 100 ? 34.381 16.906 -29.895 1.00 82.25 100 VAL A CA 1
ATOM 737 C C . VAL A 1 100 ? 34.330 17.574 -31.272 1.00 82.25 100 VAL A C 1
ATOM 739 O O . VAL A 1 100 ? 35.244 17.382 -32.071 1.00 82.25 100 VAL A O 1
ATOM 742 N N . MET A 1 101 ? 33.323 18.412 -31.540 1.00 82.75 101 MET A N 1
ATOM 743 C CA . MET A 1 101 ? 33.212 19.130 -32.818 1.00 82.75 101 MET A CA 1
ATOM 744 C C . MET A 1 101 ? 34.377 20.101 -33.051 1.00 82.75 101 MET A C 1
ATOM 746 O O . MET A 1 101 ? 34.913 20.162 -34.158 1.00 82.75 101 MET A O 1
ATOM 750 N N . ILE A 1 102 ? 34.812 20.822 -32.012 1.00 86.00 102 ILE A N 1
ATOM 751 C CA . ILE A 1 102 ? 35.974 21.722 -32.098 1.00 86.00 102 ILE A CA 1
ATOM 752 C C . ILE A 1 102 ? 37.250 20.931 -32.407 1.00 86.00 102 ILE A C 1
ATOM 754 O O . ILE A 1 102 ? 38.054 21.348 -33.241 1.00 86.00 102 ILE A O 1
ATOM 758 N N . LEU A 1 103 ? 37.424 19.770 -31.773 1.00 86.88 103 LEU A N 1
ATOM 759 C CA . LEU A 1 103 ? 38.599 18.922 -31.964 1.00 86.88 103 LEU A CA 1
ATOM 760 C C . LEU A 1 103 ? 38.658 18.356 -33.393 1.00 86.88 103 LEU A C 1
ATOM 762 O O . LEU A 1 103 ? 39.709 18.405 -34.028 1.00 86.88 103 LEU A O 1
ATOM 766 N N . VAL A 1 104 ? 37.524 17.904 -33.938 1.00 87.25 104 VAL A N 1
ATOM 767 C CA . VAL A 1 104 ? 37.431 17.434 -35.333 1.00 87.25 104 VAL A CA 1
ATOM 768 C C . VAL A 1 104 ? 37.758 18.554 -36.323 1.00 87.25 104 VAL A C 1
ATOM 770 O O . VAL A 1 104 ? 38.515 18.328 -37.267 1.00 87.25 104 VAL A O 1
ATOM 773 N N . LEU A 1 105 ? 37.247 19.768 -36.096 1.00 89.00 105 LEU A N 1
ATOM 774 C CA . LEU A 1 105 ? 37.559 20.921 -36.946 1.00 89.00 105 LEU A CA 1
ATOM 775 C C . LEU A 1 105 ? 39.045 21.286 -36.901 1.00 89.00 105 LEU A C 1
ATOM 777 O O . LEU A 1 105 ? 39.636 21.537 -37.947 1.00 89.00 105 LEU A O 1
ATOM 781 N N . LEU A 1 106 ? 39.668 21.264 -35.721 1.00 90.88 106 LEU A N 1
ATOM 782 C CA . LEU A 1 106 ? 41.107 21.504 -35.587 1.00 90.88 106 LEU A CA 1
ATOM 783 C C . LEU A 1 106 ? 41.932 20.470 -36.357 1.00 90.88 106 LEU A C 1
ATOM 785 O O . LEU A 1 106 ? 42.841 20.846 -37.095 1.00 90.88 106 LEU A O 1
ATOM 789 N N . VAL A 1 107 ? 41.595 19.184 -36.237 1.00 89.25 107 VAL A N 1
ATOM 790 C CA . VAL A 1 107 ? 42.279 18.115 -36.981 1.00 89.25 107 VAL A CA 1
ATOM 791 C C . VAL A 1 107 ? 42.107 18.301 -38.490 1.00 89.25 107 VAL A C 1
ATOM 793 O O . VAL A 1 107 ? 43.079 18.164 -39.230 1.00 89.25 107 VAL A O 1
ATOM 796 N N . ALA A 1 108 ? 40.909 18.667 -38.951 1.00 88.00 108 ALA A N 1
ATOM 797 C CA . ALA A 1 108 ? 40.654 18.928 -40.366 1.00 88.00 108 ALA A CA 1
ATOM 798 C C . ALA A 1 108 ? 41.469 20.121 -40.895 1.00 88.00 108 ALA A C 1
ATOM 800 O O . ALA A 1 108 ? 42.068 20.025 -41.963 1.00 88.00 108 ALA A O 1
ATOM 801 N N . VAL A 1 109 ? 41.549 21.222 -40.139 1.00 90.38 109 VAL A N 1
ATOM 802 C CA . VAL A 1 109 ? 42.357 22.397 -40.514 1.00 90.38 109 VAL A CA 1
ATOM 803 C C . VAL A 1 109 ? 43.842 22.045 -40.577 1.00 90.38 109 VAL A C 1
ATOM 805 O O . VAL A 1 109 ? 44.511 22.403 -41.544 1.00 90.38 109 VAL A O 1
ATOM 808 N N . ILE A 1 110 ? 44.356 21.307 -39.590 1.00 89.12 110 ILE A N 1
ATOM 809 C CA . ILE A 1 110 ? 45.753 20.856 -39.586 1.00 89.12 110 ILE A CA 1
ATOM 810 C C . ILE A 1 110 ? 46.027 19.959 -40.800 1.00 89.12 110 ILE A C 1
ATOM 812 O O . ILE A 1 110 ? 47.024 20.160 -41.485 1.00 89.12 110 ILE A O 1
ATOM 816 N N . ALA A 1 111 ? 45.138 19.016 -41.116 1.00 85.19 111 ALA A N 1
ATOM 817 C CA . ALA A 1 111 ? 45.301 18.143 -42.277 1.00 85.19 111 ALA A CA 1
ATOM 818 C C . ALA A 1 111 ? 45.352 18.928 -43.600 1.00 85.19 111 ALA A C 1
ATOM 820 O O . ALA A 1 111 ? 46.170 18.614 -44.459 1.00 85.19 111 ALA A O 1
ATOM 821 N N . ILE A 1 112 ? 44.530 19.973 -43.750 1.00 86.25 112 ILE A N 1
ATOM 822 C CA . ILE A 1 112 ? 44.543 20.839 -44.940 1.00 86.25 112 ILE A CA 1
ATOM 823 C C . ILE A 1 112 ? 45.868 21.610 -45.046 1.00 86.25 112 ILE A C 1
ATOM 825 O O . ILE A 1 112 ? 46.431 21.689 -46.134 1.00 86.25 112 ILE A O 1
ATOM 829 N N . LEU A 1 113 ? 46.397 22.118 -43.927 1.00 84.19 113 LEU A N 1
ATOM 830 C CA . LEU A 1 113 ? 47.681 22.834 -43.891 1.00 84.19 113 LEU A CA 1
ATOM 831 C C . LEU A 1 113 ? 48.891 21.951 -44.232 1.00 84.19 113 LEU A C 1
ATOM 833 O O . LEU A 1 113 ? 49.893 22.473 -44.697 1.00 84.19 113 LEU A O 1
ATOM 837 N N . PHE A 1 114 ? 48.818 20.640 -43.989 1.00 80.12 114 PHE A N 1
ATOM 838 C CA . PHE A 1 114 ? 49.889 19.694 -44.333 1.00 80.12 114 PHE A CA 1
ATOM 839 C C . PHE A 1 114 ? 49.822 19.179 -45.781 1.00 80.12 114 PHE A C 1
ATOM 841 O O . PHE A 1 114 ? 50.778 18.559 -46.243 1.00 80.12 114 PHE A O 1
ATOM 848 N N . VAL A 1 115 ? 48.695 19.375 -46.474 1.00 76.81 115 VAL A N 1
ATOM 849 C CA . VAL A 1 115 ? 48.465 18.897 -47.851 1.00 76.81 115 VAL A CA 1
ATOM 850 C C . VAL A 1 115 ? 48.732 19.987 -48.904 1.00 76.81 115 VAL A C 1
ATOM 852 O O . VAL A 1 115 ? 48.908 19.651 -50.076 1.00 76.81 115 VAL A O 1
ATOM 855 N N . GLN A 1 116 ? 48.785 21.265 -48.510 1.00 60.41 116 GLN A N 1
ATOM 856 C CA . GLN A 1 116 ? 49.254 22.380 -49.352 1.00 60.41 116 GLN A CA 1
ATOM 857 C C . GLN A 1 116 ? 50.763 22.592 -49.228 1.00 60.41 116 GLN A C 1
ATOM 859 O O . GLN A 1 116 ? 51.362 22.982 -50.255 1.00 60.41 116 GLN A O 1
#

pLDDT: mean 76.51, std 11.86, range [49.69, 90.88]

Sequence (116 aa):
MTIPVKCDHCGRGFEVSDQFAGQRMKCNCGAAIQVGNASGVLDFLCQELDITDDPLMAETVEDWAKATGAPTEVAQRIEKRLAPKKSSNASFMMAMTGAVMILVLLVAVIAILFVQ

Foldseek 3Di:
DWAWFADPVPRDIDIDDLVCAQHWDADPVGDIGGGHHVCPVVVVCCVVVVQPDDLVPDPALVSSCVSVVHDPVVSVVVCVVVPPDPDPVVVVVVVVVVVVVVVVVVVVVVVVVVVD

Secondary structure (DSSP, 8-state):
-EEEEE-TTT--EEEEEGGGTT-EEE-TTS-EEEPPP-THHHHHHHHHTT--S-GGG-SSHHHHHHHHT--HHHHHHHHHHHS----THHHHHHHHHHHHHHHHHHHHHHHHHHH-

Radius of gyration: 32.2 Å; chains: 1; bounding box: 69×53×72 Å